Protein AF-A0A2H0CEU9-F1 (afdb_monomer_lite)

pLDDT: mean 90.37, std 4.35, range [71.94, 95.88]

Foldseek 3Di:
DAFQVNVQVCCVVPPDPPDDTLVPDPDDPDDDDDDGRAGPVRVVD

Secondary structure (DSSP, 8-state):
---HHHHHHHHHHHS-TTSPPGGG----SS--PPPSS--HHHHH-

Sequence (45 aa):
MLTRKEIEKRECDLLAPYAMHSKDTKGRKYLEVEPKYRSVYQRDR

Radius of gyration: 10.71 Å; chains: 1; bounding box: 27×16×28 Å

Structure (mmCIF, N/CA/C/O backbone):
data_AF-A0A2H0CEU9-F1
#
_entry.id   AF-A0A2H0CEU9-F1
#
loop_
_atom_site.group_PDB
_atom_site.id
_atom_site.type_symbol
_atom_site.label_atom_id
_atom_site.label_alt_id
_atom_site.label_comp_id
_atom_site.label_asym_id
_atom_site.label_entity_id
_atom_site.label_seq_id
_atom_site.pdbx_PDB_ins_code
_atom_site.Cartn_x
_atom_site.Cartn_y
_atom_site.Cartn_z
_atom_site.occupancy
_atom_site.B_iso_or_equiv
_atom_site.auth_seq_id
_atom_site.auth_comp_id
_atom_site.auth_asym_id
_atom_site.auth_atom_id
_atom_site.pdbx_PDB_model_num
ATOM 1 N N . MET A 1 1 ? -16.863 0.618 -11.420 1.00 71.94 1 MET A N 1
ATOM 2 C CA . MET A 1 1 ? -15.836 0.949 -10.404 1.00 71.94 1 MET A CA 1
ATOM 3 C C . MET A 1 1 ? -14.931 -0.251 -10.246 1.00 71.94 1 MET A C 1
ATOM 5 O O . MET A 1 1 ? -15.458 -1.355 -10.241 1.00 71.94 1 MET A O 1
ATOM 9 N N . LEU A 1 2 ? -13.619 -0.040 -10.138 1.00 83.12 2 LEU A N 1
ATOM 10 C CA . LEU A 1 2 ? -12.682 -1.133 -9.881 1.00 83.12 2 LEU A CA 1
ATOM 11 C C . LEU A 1 2 ? -12.873 -1.650 -8.458 1.00 83.12 2 LEU A C 1
ATOM 13 O O . LEU A 1 2 ? -13.040 -0.864 -7.524 1.00 83.12 2 LEU A O 1
ATOM 17 N N . THR A 1 3 ? -12.878 -2.965 -8.294 1.00 91.81 3 THR A N 1
ATOM 18 C CA . THR A 1 3 ? -12.865 -3.579 -6.967 1.00 91.81 3 THR A CA 1
ATOM 19 C C . THR A 1 3 ? -11.496 -3.396 -6.325 1.00 91.81 3 THR A C 1
ATOM 21 O O . THR A 1 3 ? -10.485 -3.245 -7.012 1.00 91.81 3 THR A O 1
ATOM 24 N N . ARG A 1 4 ? -11.431 -3.454 -4.992 1.00 90.94 4 ARG A N 1
ATOM 25 C CA . ARG A 1 4 ? -10.149 -3.405 -4.275 1.00 90.94 4 ARG A CA 1
ATOM 26 C C . ARG A 1 4 ? -9.121 -4.406 -4.832 1.00 90.94 4 ARG A C 1
ATOM 28 O O . ARG A 1 4 ? -7.980 -4.031 -5.066 1.00 90.94 4 ARG A O 1
ATOM 35 N N . LYS A 1 5 ? -9.547 -5.645 -5.108 1.00 91.06 5 LYS A N 1
ATOM 36 C CA . LYS A 1 5 ? -8.675 -6.704 -5.647 1.00 91.06 5 LYS A CA 1
ATOM 37 C C . LYS A 1 5 ? -8.126 -6.370 -7.036 1.00 91.06 5 LYS A C 1
ATOM 39 O O . LYS A 1 5 ? -6.994 -6.712 -7.352 1.00 91.06 5 LYS A O 1
ATOM 44 N N . GLU A 1 6 ? -8.915 -5.701 -7.874 1.00 93.69 6 GLU A N 1
ATOM 45 C CA . GLU A 1 6 ? -8.458 -5.257 -9.196 1.00 93.69 6 GLU A CA 1
ATOM 46 C C . GLU A 1 6 ? -7.412 -4.144 -9.091 1.00 93.69 6 GLU A C 1
ATOM 48 O O . GLU A 1 6 ? -6.495 -4.089 -9.908 1.00 93.69 6 GLU A O 1
ATOM 53 N N . ILE A 1 7 ? -7.527 -3.278 -8.081 1.00 92.50 7 ILE A N 1
ATOM 54 C CA . ILE A 1 7 ? -6.536 -2.233 -7.795 1.00 92.50 7 ILE A CA 1
ATOM 55 C C . ILE A 1 7 ? -5.234 -2.869 -7.303 1.00 92.50 7 ILE A C 1
ATOM 57 O O . ILE A 1 7 ? -4.183 -2.587 -7.864 1.00 92.50 7 ILE A O 1
ATOM 61 N N . GLU A 1 8 ? -5.308 -3.789 -6.339 1.00 93.00 8 GLU A N 1
ATOM 62 C CA . GLU A 1 8 ? -4.149 -4.542 -5.833 1.00 93.00 8 GLU A CA 1
ATOM 63 C C . GLU A 1 8 ? -3.440 -5.334 -6.942 1.00 93.00 8 GLU A C 1
ATOM 65 O O . GLU A 1 8 ? -2.211 -5.378 -6.992 1.00 93.00 8 GLU A O 1
ATOM 70 N N . LYS A 1 9 ? -4.199 -5.928 -7.873 1.00 94.75 9 LYS A N 1
ATOM 71 C CA . LYS A 1 9 ? -3.631 -6.629 -9.031 1.00 94.75 9 LYS A CA 1
ATOM 72 C C . LYS A 1 9 ? -2.877 -5.675 -9.956 1.00 94.75 9 LYS A C 1
ATOM 74 O O . LYS A 1 9 ? -1.752 -5.962 -10.339 1.00 94.75 9 LYS A O 1
A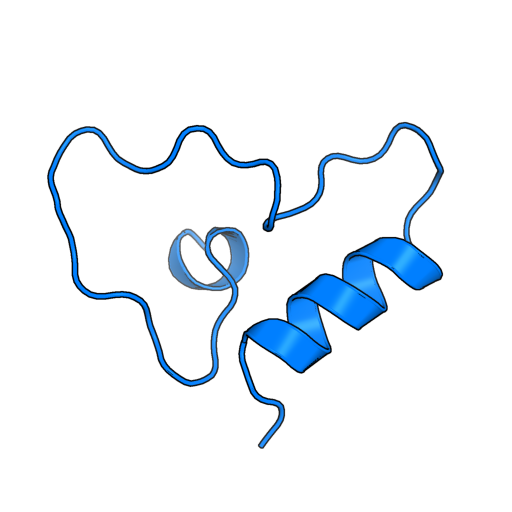TOM 79 N N . ARG A 1 10 ? -3.465 -4.516 -10.264 1.00 94.00 10 ARG A N 1
ATOM 80 C CA . ARG A 1 10 ? -2.802 -3.482 -11.073 1.00 94.00 10 ARG A CA 1
ATOM 81 C C . ARG A 1 10 ? -1.547 -2.945 -10.406 1.00 94.00 10 ARG A C 1
ATOM 83 O O . ARG A 1 10 ? -0.565 -2.733 -11.098 1.00 94.00 10 ARG A O 1
ATOM 90 N N . GLU A 1 11 ? -1.567 -2.734 -9.092 1.00 93.69 11 GLU A N 1
ATOM 91 C CA . GLU A 1 11 ? -0.363 -2.361 -8.347 1.00 93.69 11 GLU A CA 1
ATOM 92 C C . GLU A 1 11 ? 0.729 -3.418 -8.545 1.00 93.69 11 GLU A C 1
ATOM 94 O O . GLU A 1 11 ? 1.859 -3.067 -8.852 1.00 93.69 11 GLU A O 1
ATOM 99 N N . CYS A 1 12 ? 0.375 -4.701 -8.459 1.00 93.75 12 CYS A N 1
ATOM 100 C CA . CYS A 1 12 ? 1.313 -5.807 -8.629 1.00 93.75 12 CYS A CA 1
ATOM 101 C C . CYS A 1 12 ? 1.903 -5.924 -10.045 1.00 93.75 12 CYS A C 1
ATOM 103 O O . CYS A 1 12 ? 3.048 -6.342 -10.190 1.00 93.75 12 CYS A O 1
ATOM 105 N N . ASP A 1 13 ? 1.118 -5.582 -11.069 1.00 95.12 13 ASP A N 1
ATOM 106 C CA . 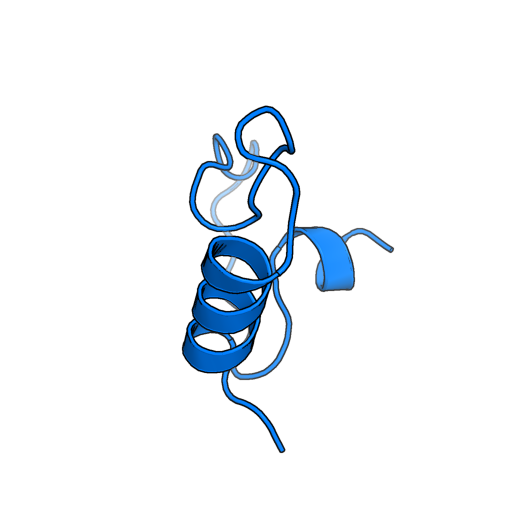ASP A 1 13 ? 1.524 -5.693 -12.475 1.00 95.12 13 ASP A CA 1
ATOM 107 C C . ASP A 1 13 ? 2.271 -4.440 -12.977 1.00 95.12 13 ASP A C 1
ATOM 109 O O . ASP A 1 13 ?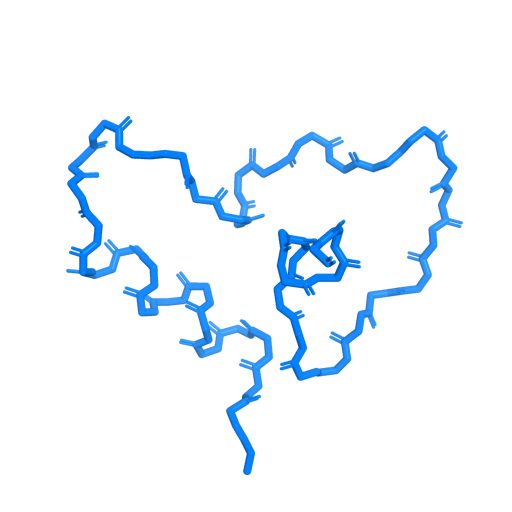 3.066 -4.527 -13.911 1.00 95.12 13 ASP A O 1
ATOM 113 N N . LEU A 1 14 ? 1.990 -3.264 -12.400 1.00 95.88 14 LEU A N 1
ATOM 114 C CA . LEU A 1 14 ? 2.479 -1.971 -12.898 1.00 95.88 14 LEU A CA 1
ATOM 115 C C . LEU A 1 14 ? 3.615 -1.372 -12.066 1.00 95.88 14 LEU A C 1
ATOM 117 O O . LEU A 1 14 ? 4.395 -0.581 -12.598 1.00 95.88 14 LEU A O 1
ATOM 121 N N . LEU A 1 15 ? 3.679 -1.660 -10.764 1.00 95.44 15 LEU A N 1
ATOM 122 C CA . LEU A 1 15 ? 4.709 -1.086 -9.907 1.00 95.44 15 LEU A CA 1
ATOM 123 C C . LEU A 1 15 ? 6.047 -1.809 -10.089 1.00 95.44 15 LEU A C 1
ATOM 125 O O . LEU A 1 15 ? 6.122 -2.957 -10.523 1.00 95.44 15 LEU A O 1
ATOM 129 N N . ALA A 1 16 ? 7.130 -1.114 -9.743 1.00 95.75 16 ALA A N 1
ATOM 130 C CA . ALA A 1 16 ? 8.458 -1.711 -9.763 1.00 95.75 16 ALA A CA 1
ATOM 131 C C . ALA A 1 16 ? 8.533 -2.921 -8.804 1.00 95.75 16 ALA A C 1
ATOM 133 O O . ALA A 1 16 ? 7.859 -2.915 -7.774 1.00 95.75 16 ALA A O 1
ATOM 134 N N . PRO A 1 17 ? 9.409 -3.915 -9.049 1.00 92.06 17 PRO A N 1
ATOM 135 C CA . PRO A 1 17 ? 9.504 -5.122 -8.215 1.00 92.06 17 PRO A CA 1
ATOM 136 C C . PRO A 1 17 ? 9.789 -4.864 -6.728 1.00 92.06 17 PRO A C 1
ATOM 138 O O . PRO A 1 17 ? 9.466 -5.684 -5.876 1.00 92.06 17 PRO A O 1
ATOM 141 N N . TYR A 1 18 ? 10.414 -3.728 -6.419 1.00 93.94 18 TYR A N 1
ATOM 142 C CA . TYR A 1 18 ? 10.745 -3.290 -5.061 1.00 93.94 18 TYR A CA 1
ATOM 143 C C . TYR A 1 18 ? 9.728 -2.297 -4.477 1.00 93.94 18 TYR A C 1
ATOM 145 O O . TYR A 1 18 ? 9.930 -1.781 -3.378 1.00 93.94 18 TYR A O 1
ATOM 153 N N . ALA A 1 19 ? 8.667 -1.968 -5.212 1.00 94.62 19 ALA A N 1
ATOM 154 C CA . ALA A 1 19 ? 7.623 -1.092 -4.715 1.00 94.62 19 ALA A CA 1
ATOM 155 C C . ALA A 1 19 ? 6.796 -1.794 -3.634 1.00 94.62 19 ALA A C 1
ATOM 157 O O . ALA A 1 19 ? 6.601 -3.011 -3.646 1.00 94.62 19 ALA A O 1
ATOM 158 N N . MET A 1 20 ? 6.281 -1.002 -2.698 1.00 93.56 20 MET A N 1
ATOM 159 C CA . MET A 1 20 ? 5.378 -1.506 -1.675 1.00 93.56 20 MET A CA 1
ATOM 160 C C . MET A 1 20 ? 3.966 -1.639 -2.254 1.00 93.56 20 MET A C 1
ATOM 162 O O . MET A 1 20 ? 3.411 -0.664 -2.761 1.00 93.56 20 MET A O 1
ATOM 166 N N . HIS A 1 21 ? 3.379 -2.830 -2.152 1.00 93.62 21 HIS A N 1
ATOM 167 C CA . HIS A 1 21 ? 2.029 -3.108 -2.639 1.00 93.62 21 HIS A CA 1
ATOM 168 C C . HIS A 1 21 ? 1.020 -3.053 -1.497 1.00 93.62 21 HIS A C 1
ATOM 170 O O . HIS A 1 21 ? 1.292 -3.524 -0.392 1.00 93.62 21 HIS A O 1
ATOM 176 N N . SER A 1 22 ? -0.185 -2.546 -1.766 1.00 91.06 22 SER A N 1
ATOM 177 C CA . SER A 1 22 ? -1.225 -2.440 -0.734 1.00 91.06 22 SER A CA 1
ATOM 178 C C . SER A 1 22 ? -1.698 -3.793 -0.203 1.00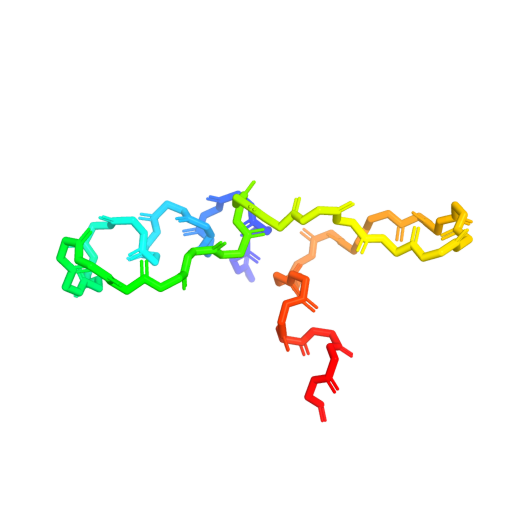 91.06 22 SER A C 1
ATOM 180 O O . SER A 1 22 ? -2.084 -3.877 0.963 1.00 91.06 22 SER A O 1
ATOM 182 N N . LYS A 1 23 ? -1.593 -4.857 -1.010 1.00 90.31 23 LYS A N 1
ATOM 183 C CA . LYS A 1 23 ? -1.868 -6.243 -0.598 1.00 90.31 23 LYS A CA 1
ATOM 184 C C . LYS A 1 23 ? -0.890 -6.781 0.461 1.00 90.31 23 LYS A C 1
ATOM 186 O O . LYS A 1 23 ? -1.262 -7.668 1.217 1.00 90.31 23 LYS A O 1
ATOM 191 N N . ASP A 1 24 ? 0.329 -6.236 0.528 1.00 92.31 24 ASP A N 1
ATOM 192 C CA . ASP A 1 24 ? 1.412 -6.706 1.410 1.00 92.31 24 ASP A CA 1
ATOM 193 C C . ASP A 1 24 ? 1.499 -5.867 2.702 1.00 92.31 24 ASP A C 1
ATOM 195 O O . ASP A 1 24 ? 2.483 -5.897 3.445 1.00 92.31 24 ASP A O 1
ATOM 199 N N . THR A 1 25 ? 0.462 -5.073 2.977 1.00 90.69 25 THR A N 1
ATOM 200 C CA . THR A 1 25 ? 0.374 -4.249 4.180 1.00 90.69 25 THR A CA 1
ATOM 201 C C . THR A 1 25 ? 0.283 -5.097 5.450 1.00 90.69 25 THR A C 1
ATOM 203 O O . THR A 1 25 ? -0.375 -6.134 5.490 1.00 90.69 25 THR A O 1
ATOM 206 N N . LYS A 1 26 ? 0.872 -4.606 6.548 1.00 91.00 26 LYS A N 1
ATOM 207 C CA . LYS A 1 26 ? 0.742 -5.220 7.884 1.00 91.00 26 LYS A CA 1
ATOM 208 C C . LYS A 1 26 ? -0.636 -4.989 8.524 1.00 91.00 26 LYS A C 1
ATOM 210 O O . LYS A 1 26 ? -0.872 -5.429 9.645 1.00 91.00 26 LYS A O 1
ATOM 215 N N . GLY A 1 27 ? -1.536 -4.293 7.828 1.00 88.75 27 GLY A N 1
ATOM 216 C CA . GLY A 1 27 ? -2.861 -3.943 8.325 1.00 88.75 27 GLY A CA 1
ATOM 217 C C . GLY A 1 27 ? -2.842 -2.724 9.248 1.00 88.75 27 GLY A C 1
ATOM 218 O O . GLY A 1 27 ? -1.920 -1.909 9.218 1.00 88.75 27 GLY A O 1
ATOM 219 N N . ARG A 1 28 ? -3.898 -2.576 10.051 1.00 88.75 28 ARG A N 1
ATOM 220 C CA . ARG A 1 28 ? -4.077 -1.461 10.992 1.00 88.75 28 ARG A CA 1
ATOM 221 C C . ARG A 1 28 ? -3.986 -1.944 12.429 1.00 88.75 28 ARG A C 1
ATOM 223 O O . ARG A 1 28 ? -4.264 -3.103 12.719 1.00 88.75 28 ARG A O 1
ATOM 230 N N . LYS A 1 29 ? -3.650 -1.021 13.335 1.00 92.12 29 LYS A N 1
ATOM 231 C CA . LYS A 1 29 ? -3.594 -1.289 14.781 1.00 92.12 29 LYS A CA 1
ATOM 232 C C . LYS A 1 29 ? -4.931 -1.799 15.335 1.00 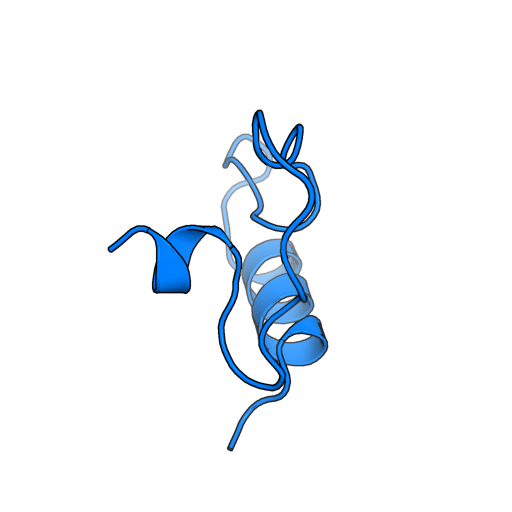92.12 29 LYS A C 1
ATOM 234 O O . LYS A 1 29 ? -4.931 -2.604 16.259 1.00 92.12 29 LYS A O 1
ATOM 239 N N . TYR A 1 30 ? -6.044 -1.337 14.770 1.00 90.75 30 TYR A N 1
ATOM 240 C CA . TYR A 1 30 ? -7.390 -1.772 15.128 1.00 90.75 30 TYR A CA 1
ATOM 241 C C . TYR A 1 30 ? -8.063 -2.446 13.930 1.00 90.75 30 TYR A C 1
ATOM 243 O O . TYR A 1 30 ? -7.850 -2.045 12.784 1.00 90.75 30 TYR A O 1
ATOM 251 N N . LEU A 1 31 ? -8.865 -3.478 14.203 1.00 85.19 31 LEU A N 1
ATOM 252 C CA . LEU A 1 31 ? -9.654 -4.177 13.192 1.00 85.19 31 LEU A CA 1
ATOM 253 C C . LEU A 1 31 ? -10.687 -3.224 12.593 1.00 85.19 31 LEU A C 1
ATOM 255 O O . LEU A 1 31 ? -11.538 -2.682 13.292 1.00 85.19 31 LEU A O 1
ATOM 259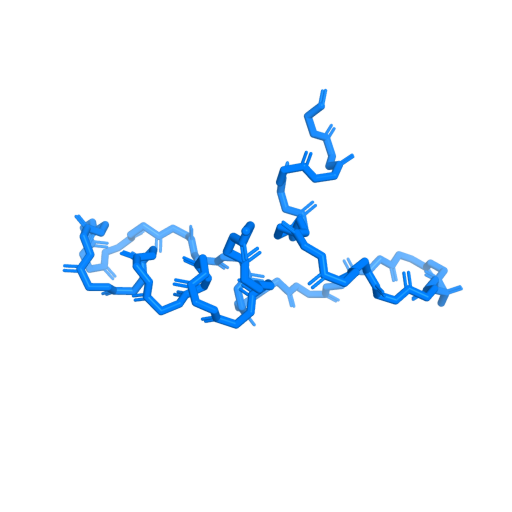 N N . GLU A 1 32 ? -10.616 -3.052 11.281 1.00 85.88 32 GLU A N 1
ATOM 260 C CA . GLU A 1 32 ? -11.530 -2.211 10.523 1.00 85.88 32 GLU A CA 1
ATOM 261 C C . GLU A 1 32 ? -12.047 -2.990 9.319 1.00 85.88 32 GLU A C 1
ATOM 263 O O . GLU A 1 32 ? -11.322 -3.782 8.716 1.00 85.88 32 GLU A O 1
ATOM 268 N N . VAL A 1 33 ? -13.296 -2.728 8.935 1.00 85.50 33 VAL A N 1
ATOM 269 C CA . VAL A 1 33 ? -13.892 -3.353 7.753 1.00 85.50 33 VAL A CA 1
ATOM 270 C C . VAL A 1 33 ? -13.154 -2.885 6.503 1.00 85.50 33 VAL A C 1
ATOM 272 O O . VAL A 1 33 ? -12.868 -1.695 6.323 1.00 85.50 33 VAL A O 1
ATOM 275 N N . GLU A 1 34 ? -12.841 -3.836 5.632 1.00 83.31 34 GLU A N 1
ATOM 276 C CA . GLU A 1 34 ? -12.150 -3.560 4.384 1.00 83.31 34 GLU A CA 1
ATOM 277 C C . GLU A 1 34 ? -13.081 -2.845 3.388 1.00 83.31 34 GLU A C 1
ATOM 279 O O . GLU A 1 34 ? -14.239 -3.237 3.206 1.00 83.31 34 GLU A O 1
ATOM 284 N N . PRO A 1 35 ? -12.607 -1.782 2.720 1.00 86.56 35 PRO A N 1
ATOM 285 C CA . PRO A 1 35 ? -13.408 -1.054 1.747 1.00 86.56 35 PRO A CA 1
ATOM 286 C C . PRO A 1 35 ? -13.617 -1.871 0.462 1.00 86.56 35 PRO A C 1
ATOM 288 O O . PRO A 1 35 ? -12.716 -2.541 -0.037 1.00 86.56 35 PRO A O 1
ATOM 291 N N . LYS A 1 36 ? -14.808 -1.752 -0.138 1.00 87.06 36 LYS A N 1
ATOM 292 C CA . LYS A 1 36 ? -15.199 -2.519 -1.338 1.00 87.06 36 LYS A CA 1
ATOM 293 C C . LYS A 1 36 ? -14.435 -2.122 -2.616 1.00 87.06 36 LYS A C 1
ATOM 295 O O . LYS A 1 36 ? -14.192 -2.965 -3.479 1.00 87.06 36 LYS A O 1
ATOM 300 N N . TYR A 1 37 ? -14.045 -0.850 -2.730 1.00 89.88 37 TYR A N 1
ATOM 301 C CA . TYR A 1 37 ? -13.514 -0.260 -3.973 1.00 89.88 37 TYR A CA 1
ATOM 302 C C . TYR A 1 37 ? -12.204 0.521 -3.806 1.00 89.88 37 TYR A C 1
ATOM 304 O O . TYR A 1 37 ? -11.743 1.129 -4.763 1.00 89.88 37 TYR A O 1
ATOM 312 N N . ARG A 1 38 ? -11.628 0.572 -2.601 1.00 89.69 38 ARG A N 1
ATOM 313 C CA . ARG A 1 38 ? -10.408 1.348 -2.320 1.00 89.69 38 ARG A CA 1
ATOM 314 C C . ARG A 1 38 ? -9.312 0.395 -1.860 1.00 89.69 38 ARG A C 1
ATOM 316 O O . ARG A 1 38 ? -9.624 -0.533 -1.118 1.00 89.69 38 ARG A O 1
ATOM 323 N N . SER A 1 39 ? -8.062 0.607 -2.260 1.00 91.12 39 SER A N 1
ATOM 324 C CA . SER A 1 39 ? -6.933 -0.076 -1.613 1.00 91.12 39 SER A CA 1
ATOM 325 C C . SER A 1 39 ? -6.663 0.507 -0.222 1.00 91.12 39 SER A C 1
ATOM 327 O O . SER A 1 39 ? -7.183 1.570 0.133 1.00 91.12 39 SER A O 1
ATOM 329 N N . VAL A 1 40 ? -5.867 -0.192 0.594 1.00 91.56 40 VAL A N 1
ATOM 330 C CA . VAL A 1 40 ? -5.543 0.259 1.960 1.00 91.56 40 VAL A CA 1
ATOM 331 C C . VAL A 1 40 ? -4.867 1.634 1.935 1.00 91.56 40 VAL A C 1
ATOM 333 O O . VAL A 1 40 ? -5.287 2.521 2.673 1.00 91.56 40 VAL A O 1
ATOM 336 N N . TYR A 1 41 ? -3.936 1.852 1.001 1.00 91.12 41 TYR A N 1
ATOM 337 C CA . TYR A 1 41 ? -3.243 3.133 0.829 1.00 91.12 41 TYR A CA 1
ATOM 338 C C . TYR A 1 41 ? -4.127 4.228 0.229 1.00 91.12 41 TYR A C 1
ATOM 340 O O . TYR A 1 41 ? -4.014 5.387 0.612 1.00 91.12 41 TYR A O 1
ATOM 348 N N . GLN A 1 42 ? -5.065 3.884 -0.660 1.00 90.50 42 GLN A N 1
ATOM 349 C CA . GLN A 1 42 ? -6.062 4.847 -1.145 1.00 90.50 42 GLN A CA 1
ATOM 350 C C . GLN A 1 42 ? -7.044 5.295 -0.061 1.00 90.50 42 GLN A C 1
ATOM 352 O O . GLN A 1 42 ? -7.656 6.347 -0.211 1.00 90.50 42 GLN A O 1
ATOM 357 N N . ARG A 1 43 ? -7.254 4.480 0.981 1.00 88.50 43 ARG A N 1
ATOM 358 C CA . ARG A 1 43 ? -8.050 4.868 2.150 1.00 88.50 43 ARG A CA 1
ATOM 359 C C . ARG A 1 43 ? -7.261 5.752 3.115 1.00 88.50 43 ARG A C 1
ATOM 361 O O . ARG A 1 43 ? -7.884 6.547 3.804 1.00 88.50 43 ARG A O 1
ATOM 368 N N . ASP A 1 44 ? -5.946 5.561 3.191 1.00 86.12 44 ASP A N 1
ATOM 369 C CA . ASP A 1 44 ? -5.059 6.357 4.049 1.00 86.12 44 ASP A CA 1
ATOM 370 C C . ASP A 1 44 ? -4.736 7.740 3.483 1.00 86.12 44 ASP A C 1
ATOM 372 O O . ASP A 1 44 ? -4.412 8.642 4.252 1.00 86.12 44 ASP A O 1
ATOM 376 N N . ARG A 1 45 ? -4.821 7.898 2.160 1.00 84.56 45 ARG A N 1
ATOM 377 C CA . ARG A 1 45 ? -4.719 9.188 1.477 1.00 84.56 45 ARG A CA 1
ATOM 378 C C . ARG A 1 45 ? -5.967 10.039 1.687 1.00 84.56 45 ARG A C 1
ATOM 380 O O . ARG A 1 45 ? -5.783 11.247 1.937 1.00 84.56 45 ARG A O 1
#